Protein AF-A0A7S0KSE9-F1 (afdb_monomer_lite)

Sequence (121 aa):
AEGMDVDGDKKDDEDDDAEKEKKKPEPTKEELSNPARVTPAQERYVRFDEGSRFVPAVADLRRGFVVLKDTTPGEDIEYVAATRTLVPGVTNTGQGQAAAAAPVVEEPAVPEEFEMDPNDV

Radius of gyration: 32.71 Å; chains: 1; bounding box: 104×35×79 Å

Secondary structure (DSSP, 8-state):
---------------S-------PPPPS----PSS----TTTGGG----TT-SEEESSTT--SSS--EEES-TTS--------S---TT-----------------PPPPPPP-PPPTT--

InterPro domains:
  IPR040623 26S proteasome regulatory subunit RPN2, C-terminal [PF18004] (9-80)

Foldseek 3Di:
DDDDDPDDDDDDPPDPVPDPPVPPPDPPDDDDDPPDDDDPVCQVVDDDDDPDQWQFPDDNDRDDDTHTDGPCVPDDDDDDDDPDDPDPPDPPPDDPDPPPPDPPPPPPPDDDDDDDDPVND

Organism: Micromonas pusilla (NCBI:txid38833)

Structure (mmCIF, N/CA/C/O backbone):
data_AF-A0A7S0KSE9-F1
#
_entry.id   AF-A0A7S0KSE9-F1
#
loop_
_atom_site.group_PDB
_atom_site.id
_atom_site.type_symbol
_atom_site.label_atom_id
_atom_site.label_alt_id
_atom_site.label_comp_id
_atom_site.label_asym_id
_atom_site.label_entity_id
_atom_site.label_seq_id
_atom_site.pdbx_PDB_ins_code
_atom_site.Cartn_x
_atom_site.Cartn_y
_atom_site.Cartn_z
_atom_site.occupancy
_atom_site.B_iso_or_equiv
_atom_site.auth_seq_id
_atom_site.auth_comp_id
_atom_site.auth_asym_id
_atom_site.auth_atom_id
_atom_site.pdbx_PDB_model_num
ATOM 1 N N . ALA A 1 1 ? 86.316 22.052 -6.354 1.00 42.38 1 ALA A N 1
ATOM 2 C CA . ALA A 1 1 ? 85.120 22.685 -6.928 1.00 42.38 1 ALA A CA 1
ATOM 3 C C . ALA A 1 1 ? 83.982 21.705 -6.686 1.00 42.38 1 ALA A C 1
ATOM 5 O O . ALA A 1 1 ? 84.002 20.636 -7.279 1.00 42.38 1 ALA A O 1
ATOM 6 N N . GLU A 1 2 ? 83.299 21.795 -5.547 1.00 43.78 2 GLU A N 1
ATOM 7 C CA . GLU A 1 2 ? 82.187 22.734 -5.284 1.00 43.78 2 GLU A CA 1
ATOM 8 C C . GLU A 1 2 ? 81.055 22.585 -6.298 1.00 43.78 2 GLU A C 1
ATOM 10 O O . GLU A 1 2 ? 81.255 22.747 -7.498 1.00 43.78 2 GLU A O 1
ATOM 15 N N . GLY A 1 3 ? 79.888 22.245 -5.756 1.00 42.69 3 GLY A N 1
ATOM 16 C CA . GLY A 1 3 ? 78.630 22.008 -6.451 1.00 42.69 3 GLY A CA 1
ATOM 17 C C . GLY A 1 3 ? 77.650 21.311 -5.507 1.00 42.69 3 GLY A C 1
ATOM 18 O O . GLY A 1 3 ? 77.177 20.220 -5.803 1.00 42.69 3 GLY A O 1
ATOM 19 N N . MET A 1 4 ? 77.460 21.892 -4.321 1.00 51.84 4 MET A N 1
ATOM 20 C CA . MET A 1 4 ? 76.534 21.455 -3.282 1.00 51.84 4 MET A CA 1
ATOM 21 C C . MET A 1 4 ? 75.493 22.564 -3.157 1.00 51.84 4 MET A C 1
ATOM 23 O O . MET A 1 4 ? 75.799 23.549 -2.513 1.00 51.84 4 MET A O 1
ATOM 27 N N . ASP A 1 5 ? 74.331 22.403 -3.794 1.00 46.78 5 ASP A N 1
ATOM 28 C CA . ASP A 1 5 ? 73.124 23.212 -3.562 1.00 46.78 5 ASP A CA 1
ATOM 29 C C . ASP A 1 5 ? 71.899 22.375 -3.975 1.00 46.78 5 ASP A C 1
ATOM 31 O O . ASP A 1 5 ? 71.353 22.490 -5.071 1.00 46.78 5 ASP A O 1
ATOM 35 N N . VAL A 1 6 ? 71.509 21.441 -3.101 1.00 54.31 6 VAL A N 1
ATOM 36 C CA . VAL A 1 6 ? 70.126 20.948 -3.043 1.00 54.31 6 VAL A CA 1
ATOM 37 C C . VAL A 1 6 ? 69.430 21.891 -2.077 1.00 54.31 6 VAL A C 1
ATOM 39 O O . VAL A 1 6 ? 69.393 21.643 -0.872 1.00 54.31 6 VAL A O 1
ATOM 42 N N . ASP A 1 7 ? 68.981 23.025 -2.609 1.00 47.59 7 ASP A N 1
ATOM 43 C CA . ASP A 1 7 ? 68.131 23.946 -1.871 1.00 47.59 7 ASP A CA 1
ATOM 44 C C . ASP A 1 7 ? 66.742 23.322 -1.775 1.00 47.59 7 ASP A C 1
ATOM 46 O O . ASP A 1 7 ? 66.103 22.976 -2.774 1.00 47.59 7 ASP A O 1
ATOM 50 N N . GLY A 1 8 ? 66.329 23.094 -0.535 1.00 50.22 8 GLY A N 1
ATOM 51 C CA . GLY A 1 8 ? 64.993 22.650 -0.220 1.00 50.22 8 GLY A CA 1
ATOM 52 C C . GLY A 1 8 ? 64.000 23.761 -0.507 1.00 50.22 8 GLY A C 1
ATOM 53 O O . GLY A 1 8 ? 64.111 24.845 0.054 1.00 50.22 8 GLY A O 1
ATOM 54 N N . ASP A 1 9 ? 62.970 23.431 -1.274 1.00 41.31 9 ASP A N 1
ATOM 55 C CA . ASP A 1 9 ? 61.671 24.052 -1.085 1.00 41.31 9 ASP A CA 1
ATOM 56 C C . ASP A 1 9 ? 60.718 22.968 -0.588 1.00 41.31 9 ASP A C 1
ATOM 58 O O . ASP A 1 9 ? 60.336 22.022 -1.277 1.00 41.31 9 ASP A O 1
ATOM 62 N N . LYS A 1 10 ? 60.488 23.045 0.718 1.00 52.75 10 LYS A N 1
ATOM 63 C CA . LYS A 1 10 ? 59.469 22.321 1.456 1.00 52.75 10 LYS A CA 1
ATOM 64 C C . LYS A 1 10 ? 58.279 23.265 1.537 1.00 52.75 10 LYS A C 1
ATOM 66 O O . LYS A 1 10 ? 58.470 24.339 2.112 1.00 52.75 10 LYS A O 1
ATOM 71 N N . LYS A 1 11 ? 57.107 22.763 1.120 1.00 48.66 11 LYS A N 1
ATOM 72 C CA . LYS A 1 11 ? 55.728 23.312 1.171 1.00 48.66 11 LYS A CA 1
ATOM 73 C C . LYS A 1 11 ? 55.222 23.523 -0.262 1.00 48.66 11 LYS A C 1
ATOM 75 O O . LYS A 1 11 ? 55.898 24.166 -1.038 1.00 48.66 11 LYS A O 1
ATOM 80 N N . ASP A 1 12 ? 54.121 22.952 -0.716 1.00 39.19 12 ASP A N 1
ATOM 81 C CA . ASP A 1 12 ? 52.922 22.526 -0.014 1.00 39.19 12 ASP A CA 1
ATOM 82 C C . A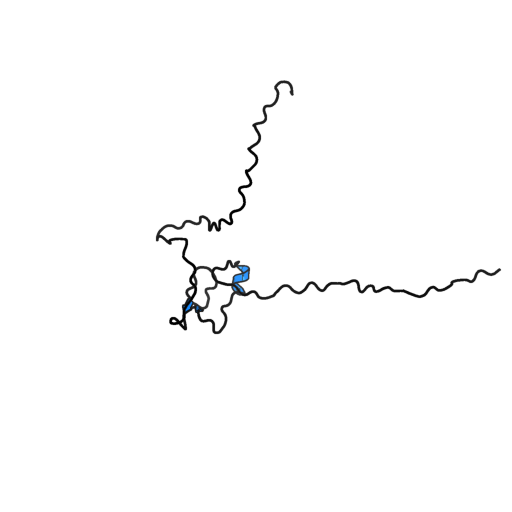SP A 1 12 ? 52.434 21.194 -0.602 1.00 39.19 12 ASP A C 1
ATOM 84 O O . ASP A 1 12 ? 52.176 21.088 -1.800 1.00 39.19 12 ASP A O 1
ATOM 88 N N . ASP A 1 13 ? 52.308 20.173 0.251 1.00 40.09 13 ASP A N 1
ATOM 89 C CA . ASP A 1 13 ? 51.358 19.083 0.020 1.00 40.09 13 ASP A CA 1
ATOM 90 C C . ASP A 1 13 ? 49.959 19.707 0.171 1.00 40.09 13 ASP A C 1
ATOM 92 O O . ASP A 1 13 ? 49.360 19.671 1.247 1.00 40.09 13 ASP A O 1
ATOM 96 N N . GLU A 1 14 ? 49.494 20.390 -0.879 1.00 43.50 14 GLU A N 1
ATOM 97 C CA . GLU A 1 14 ? 48.105 20.820 -1.022 1.00 43.50 14 GLU A CA 1
ATOM 98 C C . GLU A 1 14 ? 47.234 19.566 -1.100 1.00 43.50 14 GLU A C 1
ATOM 100 O O . GLU A 1 14 ? 47.137 18.912 -2.136 1.00 43.50 14 GLU A O 1
ATOM 105 N N . ASP A 1 15 ? 46.668 19.221 0.056 1.00 46.19 15 ASP A N 1
ATOM 106 C CA . ASP A 1 15 ? 45.346 18.632 0.237 1.00 46.19 15 ASP A CA 1
ATOM 107 C C . ASP A 1 15 ? 44.858 17.746 -0.924 1.00 46.19 15 ASP A C 1
ATOM 109 O O . ASP A 1 15 ? 43.948 18.086 -1.681 1.00 46.19 15 ASP A O 1
ATOM 113 N N . ASP A 1 16 ? 45.369 16.515 -0.959 1.00 43.44 16 ASP A N 1
ATOM 114 C CA . ASP A 1 16 ? 44.752 15.364 -1.639 1.00 43.44 16 ASP A CA 1
ATOM 115 C C . ASP A 1 16 ? 43.469 14.896 -0.891 1.00 43.44 16 ASP A C 1
ATOM 117 O O . ASP A 1 16 ? 43.146 13.710 -0.804 1.00 43.44 16 ASP A O 1
ATOM 121 N N . ASP A 1 17 ? 42.730 15.848 -0.305 1.00 45.56 17 ASP A N 1
ATOM 122 C CA . ASP A 1 17 ? 41.392 15.697 0.279 1.00 45.56 17 ASP A CA 1
ATOM 123 C C . ASP A 1 17 ? 40.346 16.325 -0.660 1.00 45.56 17 ASP A C 1
ATOM 125 O O . ASP A 1 17 ? 39.318 16.857 -0.241 1.00 45.56 17 ASP A O 1
ATOM 129 N N . ALA A 1 18 ? 40.606 16.249 -1.972 1.00 47.00 18 ALA A N 1
ATOM 130 C CA . ALA A 1 18 ? 39.617 16.486 -3.013 1.00 47.00 18 ALA A CA 1
ATOM 131 C C . ALA A 1 18 ? 38.533 15.402 -2.929 1.00 47.00 18 ALA A C 1
ATOM 133 O O . ALA A 1 18 ? 38.544 14.386 -3.627 1.00 47.00 18 ALA A O 1
ATOM 134 N N . GLU A 1 19 ? 37.613 15.621 -1.993 1.00 53.81 19 GLU A N 1
ATOM 135 C CA . GLU A 1 19 ? 36.187 15.405 -2.153 1.00 53.81 19 GLU A CA 1
ATOM 136 C C . GLU A 1 19 ? 35.848 14.124 -2.918 1.00 53.81 19 GLU A C 1
ATOM 138 O O . GLU A 1 19 ? 35.219 14.116 -3.977 1.00 53.81 19 GLU A O 1
ATOM 143 N N . LYS A 1 20 ? 36.097 12.982 -2.271 1.00 53.53 20 LYS A N 1
ATOM 144 C CA . LYS A 1 20 ? 35.070 11.939 -2.305 1.00 53.53 20 LYS A CA 1
ATOM 145 C C . LYS A 1 20 ? 33.846 12.512 -1.602 1.00 53.53 20 LYS A C 1
ATOM 147 O O . LYS A 1 20 ? 33.591 12.183 -0.442 1.00 53.53 20 LYS A O 1
ATOM 152 N N . GLU A 1 21 ? 33.099 13.371 -2.299 1.00 59.28 21 GLU A N 1
ATOM 153 C CA . GLU A 1 21 ? 31.710 13.662 -1.988 1.00 59.28 21 GLU A CA 1
ATOM 154 C C . GLU A 1 21 ? 31.054 12.305 -1.766 1.00 59.28 21 GLU A C 1
ATOM 156 O O . GLU A 1 21 ? 30.836 11.514 -2.691 1.00 59.28 21 GLU A O 1
ATOM 161 N N . LYS A 1 22 ? 30.838 11.976 -0.494 1.00 64.50 22 LYS A N 1
ATOM 162 C CA . LYS A 1 22 ? 30.121 10.782 -0.085 1.00 64.50 22 LYS A CA 1
ATOM 163 C C . LYS A 1 22 ? 28.729 10.966 -0.662 1.00 64.50 22 LYS A C 1
ATOM 165 O O . LYS A 1 22 ? 27.922 11.670 -0.057 1.00 64.50 22 LYS A O 1
ATOM 170 N N . LYS A 1 23 ? 28.490 10.403 -1.856 1.00 67.88 23 LYS A N 1
ATOM 171 C CA . LYS A 1 23 ? 27.183 10.373 -2.516 1.00 67.88 23 LYS A CA 1
ATOM 172 C C . LYS A 1 23 ? 26.171 10.075 -1.428 1.00 67.88 23 LYS A C 1
ATOM 174 O O . LYS A 1 23 ? 26.266 9.024 -0.787 1.00 67.88 23 LYS A O 1
ATOM 179 N N . LYS A 1 24 ? 25.308 11.053 -1.138 1.00 71.06 24 LYS A N 1
ATOM 180 C CA . LYS A 1 24 ? 24.324 10.913 -0.068 1.00 71.06 24 LYS A CA 1
ATOM 181 C C . LYS A 1 24 ? 23.594 9.594 -0.327 1.00 71.06 24 LYS A C 1
ATOM 183 O O . LYS A 1 24 ? 23.178 9.383 -1.467 1.00 71.06 24 LYS A O 1
ATOM 188 N N . PRO A 1 25 ? 23.525 8.687 0.661 1.00 74.00 25 PRO A N 1
ATOM 189 C CA . PRO A 1 25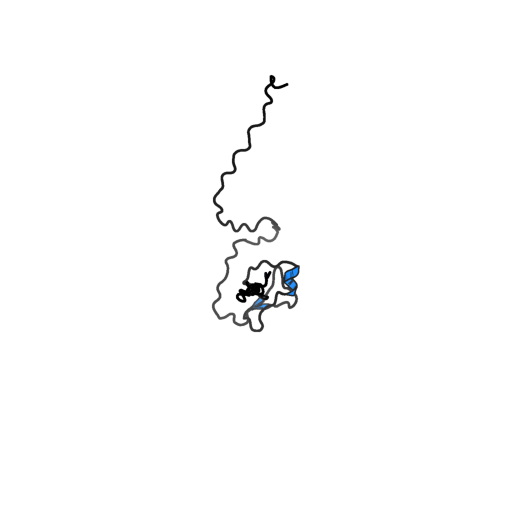 ? 22.873 7.407 0.455 1.00 74.00 25 PRO A CA 1
ATOM 190 C C . PRO A 1 25 ? 21.452 7.672 -0.031 1.00 74.00 25 PRO A C 1
ATOM 192 O O . PRO A 1 25 ? 20.761 8.533 0.521 1.00 74.00 25 PRO A O 1
ATOM 195 N N . GLU A 1 26 ? 21.053 6.977 -1.094 1.00 77.69 26 GLU A N 1
ATOM 196 C CA . GLU A 1 26 ? 19.702 7.086 -1.632 1.00 77.69 26 GLU A CA 1
ATOM 197 C C . GLU A 1 26 ? 18.677 6.819 -0.516 1.00 77.69 26 GLU A C 1
ATOM 199 O O . GLU A 1 26 ? 18.939 6.011 0.389 1.00 77.69 26 GLU A O 1
ATOM 204 N N . PRO A 1 27 ? 17.523 7.509 -0.529 1.00 80.31 27 PRO A N 1
ATOM 205 C CA . PRO A 1 27 ? 16.497 7.302 0.478 1.00 80.31 27 PRO A CA 1
ATOM 206 C C . PRO A 1 27 ? 16.061 5.835 0.467 1.00 80.31 27 PRO A C 1
ATOM 208 O O . PRO A 1 27 ? 15.589 5.301 -0.530 1.00 80.31 27 PRO A O 1
ATOM 211 N N . THR A 1 28 ? 16.236 5.165 1.605 1.00 83.88 28 THR A N 1
ATOM 212 C CA . THR A 1 28 ? 15.967 3.722 1.743 1.00 83.88 28 THR A CA 1
ATOM 213 C C . THR A 1 28 ? 14.482 3.396 1.918 1.00 83.88 28 THR A C 1
ATOM 215 O O . THR A 1 28 ? 14.110 2.223 1.974 1.00 83.88 28 THR A O 1
ATOM 218 N N . LYS A 1 29 ? 13.637 4.424 2.051 1.00 88.06 29 LYS A N 1
ATOM 219 C CA . LYS A 1 29 ? 12.189 4.336 2.245 1.00 88.06 29 LYS A CA 1
ATOM 220 C C . LYS A 1 29 ? 11.514 5.499 1.529 1.00 88.06 29 LYS A C 1
ATOM 222 O O . LYS A 1 29 ? 12.057 6.601 1.499 1.00 88.06 29 LYS A O 1
ATOM 227 N N . GLU A 1 30 ? 10.323 5.234 1.021 1.00 90.62 30 GLU A N 1
ATOM 228 C CA . GLU A 1 30 ? 9.460 6.192 0.340 1.00 90.62 30 GLU A CA 1
ATOM 229 C C . GLU A 1 30 ? 8.023 5.969 0.825 1.00 90.62 30 GLU A C 1
ATOM 231 O O . GLU A 1 30 ? 7.622 4.827 1.069 1.00 90.62 30 GLU A O 1
ATOM 236 N N . GLU A 1 31 ? 7.268 7.052 0.989 1.00 92.44 31 GLU A N 1
ATOM 237 C CA . GLU A 1 31 ? 5.837 7.004 1.286 1.00 92.44 31 GLU A CA 1
ATOM 238 C C . GLU A 1 31 ? 5.053 7.021 -0.027 1.00 92.44 31 GLU A C 1
ATOM 240 O O . GLU A 1 31 ? 5.217 7.919 -0.850 1.00 92.44 31 GLU A O 1
ATOM 245 N N . LEU A 1 32 ? 4.203 6.014 -0.232 1.00 91.56 32 LEU A N 1
ATOM 246 C CA . LEU A 1 32 ? 3.409 5.868 -1.449 1.00 91.56 32 LEU A CA 1
ATOM 247 C C . LEU A 1 32 ? 1.946 6.211 -1.163 1.00 91.56 32 LEU A C 1
ATOM 249 O O . LEU A 1 32 ? 1.343 5.647 -0.250 1.00 91.56 32 LEU A O 1
ATOM 253 N N . SER A 1 33 ? 1.355 7.083 -1.980 1.00 91.44 33 SER A N 1
ATOM 254 C CA . SER A 1 33 ? -0.081 7.365 -1.953 1.00 91.44 33 SER A CA 1
ATOM 255 C C . SER A 1 33 ? -0.828 6.528 -2.994 1.00 91.44 33 SER A C 1
ATOM 257 O O . SER A 1 33 ? -0.352 6.284 -4.103 1.00 91.44 33 SER A O 1
ATOM 259 N N . ASN A 1 34 ? -2.024 6.060 -2.638 1.00 90.69 34 ASN A N 1
ATOM 260 C CA . ASN A 1 34 ? -2.876 5.336 -3.578 1.00 90.69 34 ASN A CA 1
ATOM 261 C C . ASN A 1 34 ? -3.482 6.320 -4.599 1.00 90.69 34 ASN A C 1
ATOM 263 O O . ASN A 1 34 ? -4.013 7.344 -4.170 1.00 90.69 34 ASN A O 1
ATOM 267 N N . PRO A 1 35 ? -3.504 6.008 -5.913 1.00 90.38 35 PRO A N 1
ATOM 268 C CA . PRO A 1 35 ? -3.006 4.794 -6.572 1.00 90.38 35 PRO A CA 1
ATOM 269 C C . PRO A 1 35 ? -1.493 4.829 -6.865 1.00 90.38 35 PRO A C 1
ATOM 271 O O . PRO A 1 35 ? -1.021 5.716 -7.572 1.00 90.38 35 PRO A O 1
ATOM 274 N N . ALA A 1 36 ? -0.755 3.800 -6.435 1.00 91.31 36 ALA A N 1
ATOM 275 C CA . ALA A 1 36 ? 0.683 3.670 -6.689 1.00 91.31 36 ALA A CA 1
ATOM 276 C C . ALA A 1 36 ? 1.006 2.504 -7.637 1.00 91.31 36 ALA A C 1
ATOM 278 O O . ALA A 1 36 ? 0.346 1.460 -7.627 1.00 91.31 36 ALA A O 1
ATOM 279 N N . ARG A 1 37 ? 2.064 2.656 -8.443 1.00 93.06 37 ARG A N 1
ATOM 280 C CA . ARG A 1 37 ? 2.629 1.566 -9.250 1.00 93.06 37 ARG A CA 1
ATOM 281 C C . ARG A 1 37 ? 3.775 0.919 -8.485 1.00 93.06 37 ARG A C 1
ATOM 283 O O . ARG A 1 37 ? 4.718 1.597 -8.103 1.00 93.06 37 ARG A O 1
ATOM 290 N N . VAL A 1 38 ? 3.710 -0.398 -8.328 1.00 91.94 38 VAL A N 1
ATOM 291 C CA . VAL A 1 38 ? 4.714 -1.180 -7.598 1.00 91.94 38 VAL A CA 1
ATOM 292 C C . VAL A 1 38 ? 5.188 -2.324 -8.487 1.00 91.94 38 VAL A C 1
ATOM 294 O O . VAL A 1 38 ? 4.379 -3.021 -9.103 1.00 91.94 38 VAL A O 1
ATOM 297 N N . THR A 1 39 ? 6.502 -2.514 -8.583 1.00 92.19 39 THR A N 1
ATOM 298 C CA . THR A 1 39 ? 7.089 -3.655 -9.299 1.00 92.19 39 THR A CA 1
ATOM 299 C C . THR A 1 39 ? 7.025 -4.932 -8.451 1.00 92.19 39 THR A C 1
ATOM 301 O O . THR A 1 39 ? 7.004 -4.854 -7.221 1.00 92.19 39 THR A O 1
ATOM 304 N N . PRO A 1 40 ? 7.078 -6.132 -9.058 1.00 91.25 40 PRO A N 1
ATOM 305 C CA . PRO A 1 40 ? 7.099 -7.383 -8.294 1.00 91.25 40 PRO A CA 1
ATOM 306 C C . PRO A 1 40 ? 8.231 -7.461 -7.255 1.00 91.25 40 PRO A C 1
ATOM 308 O O . PRO A 1 40 ? 8.051 -8.026 -6.182 1.00 91.25 40 PRO A O 1
ATOM 311 N N . ALA A 1 41 ? 9.391 -6.860 -7.539 1.00 91.44 41 ALA A N 1
ATOM 312 C CA . ALA A 1 41 ? 10.519 -6.831 -6.607 1.00 91.44 41 ALA A CA 1
ATOM 313 C C . ALA A 1 41 ? 10.287 -5.888 -5.412 1.00 91.44 41 ALA A C 1
ATOM 315 O O . ALA A 1 41 ? 10.789 -6.151 -4.320 1.00 91.44 41 ALA A O 1
ATOM 316 N N . GLN A 1 42 ? 9.518 -4.811 -5.605 1.00 92.25 42 GLN A N 1
ATOM 317 C CA . GLN A 1 42 ? 9.178 -3.846 -4.556 1.00 92.25 42 GLN A CA 1
ATOM 318 C C . GLN A 1 42 ? 8.067 -4.347 -3.627 1.00 92.25 42 GLN A C 1
ATOM 320 O O . GLN A 1 42 ? 8.003 -3.911 -2.483 1.00 92.25 42 GLN A O 1
ATOM 325 N N . GLU A 1 43 ? 7.225 -5.287 -4.069 1.00 90.50 43 GLU A N 1
ATOM 326 C CA . GLU A 1 43 ? 6.061 -5.776 -3.313 1.00 90.50 43 GLU A CA 1
ATOM 327 C C . GLU A 1 43 ? 6.400 -6.228 -1.885 1.00 90.50 43 GLU A C 1
ATOM 329 O O . GLU A 1 43 ? 5.680 -5.911 -0.942 1.00 90.50 43 GLU A O 1
ATOM 334 N N . ARG A 1 44 ? 7.539 -6.905 -1.707 1.00 90.62 44 ARG A N 1
ATOM 335 C CA . ARG A 1 44 ? 8.026 -7.376 -0.397 1.00 90.62 44 ARG A CA 1
ATOM 336 C C . ARG A 1 44 ? 8.404 -6.254 0.580 1.00 90.62 44 ARG A C 1
ATOM 338 O O . ARG A 1 44 ? 8.602 -6.530 1.759 1.00 90.62 44 ARG A O 1
ATOM 345 N N . TYR A 1 45 ? 8.568 -5.028 0.088 1.00 91.62 45 TYR A N 1
ATOM 346 C CA . TYR A 1 45 ? 8.936 -3.848 0.874 1.00 91.62 45 TYR A CA 1
ATOM 347 C C . TYR A 1 45 ? 7.752 -2.899 1.099 1.00 91.62 45 TYR A C 1
ATOM 349 O O . TYR A 1 45 ? 7.865 -1.973 1.899 1.00 91.62 45 TYR A O 1
ATOM 357 N N . VAL A 1 46 ? 6.610 -3.141 0.444 1.00 91.44 46 VAL A N 1
ATOM 358 C CA . VAL A 1 46 ? 5.385 -2.369 0.663 1.00 91.44 46 VAL A CA 1
ATOM 359 C C . VAL A 1 46 ? 4.717 -2.825 1.955 1.00 91.44 46 VAL A C 1
ATOM 361 O O . VAL A 1 46 ? 4.401 -4.003 2.147 1.00 91.44 46 VAL A O 1
ATOM 364 N N . ARG A 1 47 ? 4.465 -1.869 2.845 1.00 90.94 47 ARG A N 1
ATOM 365 C CA . ARG A 1 47 ? 3.748 -2.072 4.104 1.00 90.94 47 ARG A CA 1
ATOM 366 C C . ARG A 1 47 ? 2.809 -0.898 4.353 1.00 90.94 47 ARG A C 1
ATOM 368 O O . ARG A 1 47 ? 3.123 0.221 3.969 1.00 90.94 47 ARG A O 1
ATOM 375 N N . PHE A 1 48 ? 1.676 -1.180 4.986 1.00 90.56 48 PHE A N 1
ATOM 376 C CA . PHE A 1 48 ? 0.775 -0.149 5.495 1.00 90.56 48 PHE A CA 1
ATOM 377 C C . PHE A 1 48 ? 1.266 0.304 6.869 1.00 90.56 48 PHE A C 1
ATOM 379 O O . PHE A 1 48 ? 1.767 -0.522 7.637 1.00 90.56 48 PHE A O 1
ATOM 386 N N . ASP A 1 49 ? 1.124 1.590 7.176 1.00 88.50 49 ASP A N 1
ATOM 387 C CA . ASP A 1 49 ? 1.556 2.126 8.463 1.00 88.50 49 ASP A CA 1
ATOM 388 C C . ASP A 1 49 ? 0.677 1.629 9.614 1.00 88.50 49 ASP A C 1
ATOM 390 O O . ASP A 1 49 ? -0.556 1.576 9.527 1.00 88.50 49 ASP A O 1
ATOM 394 N N . GLU A 1 50 ? 1.332 1.265 10.716 1.00 85.12 50 GLU A N 1
ATOM 395 C CA . GLU A 1 50 ? 0.672 0.832 11.942 1.00 85.12 50 GLU A CA 1
ATOM 396 C C . GLU A 1 50 ? -0.067 2.027 12.559 1.00 85.12 50 GLU A C 1
ATOM 398 O O . GLU A 1 50 ? 0.548 3.009 12.966 1.00 85.12 50 GLU A O 1
ATOM 403 N N . GLY A 1 51 ? -1.400 1.957 12.595 1.00 84.62 51 GLY A N 1
ATOM 404 C CA . GLY A 1 51 ? -2.254 3.054 13.065 1.00 84.6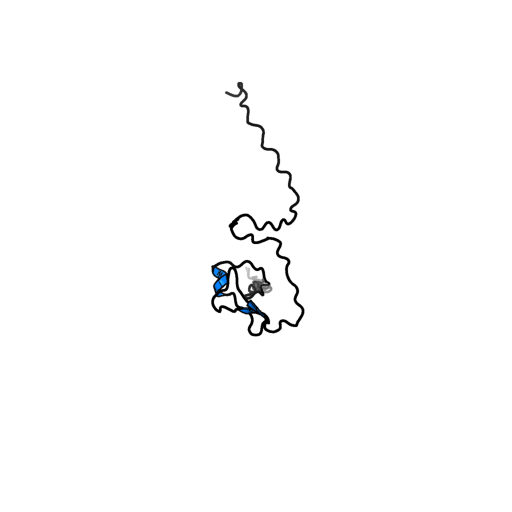2 51 GLY A CA 1
ATOM 405 C C . GLY A 1 51 ? -2.866 3.914 11.957 1.00 84.62 51 GLY A C 1
ATOM 406 O O . GLY A 1 51 ? -3.583 4.861 12.269 1.00 84.62 51 GLY A O 1
ATOM 407 N N . SER A 1 52 ? -2.647 3.581 10.679 1.00 88.94 52 SER A N 1
ATOM 408 C CA . SER A 1 52 ? -3.386 4.217 9.584 1.00 88.94 52 SER A CA 1
ATOM 409 C C . SER A 1 52 ? -4.898 3.976 9.708 1.00 88.94 52 SER A C 1
ATOM 411 O O . SER A 1 52 ? -5.341 2.901 10.125 1.00 88.94 52 SER A O 1
ATOM 413 N N . ARG A 1 53 ? -5.702 4.967 9.298 1.00 91.06 53 ARG A N 1
ATOM 414 C CA . ARG A 1 53 ? -7.173 4.879 9.227 1.00 91.06 53 ARG A CA 1
ATOM 415 C C . ARG A 1 53 ? -7.643 3.725 8.338 1.00 91.06 53 ARG A C 1
ATOM 417 O O . ARG A 1 53 ? -8.666 3.102 8.612 1.00 91.06 53 ARG A O 1
ATOM 424 N N . PHE A 1 54 ? -6.887 3.432 7.281 1.00 91.38 54 PHE A N 1
ATOM 425 C CA . PHE A 1 54 ? -7.207 2.400 6.303 1.00 91.38 54 PHE A CA 1
ATOM 426 C C . PHE A 1 54 ? -6.351 1.158 6.529 1.00 91.38 54 PHE A C 1
ATOM 428 O O . PHE A 1 54 ? -5.200 1.082 6.101 1.00 91.38 54 PHE A O 1
ATOM 435 N N . VAL A 1 55 ? -6.934 0.157 7.185 1.00 92.44 55 VAL A N 1
ATOM 436 C 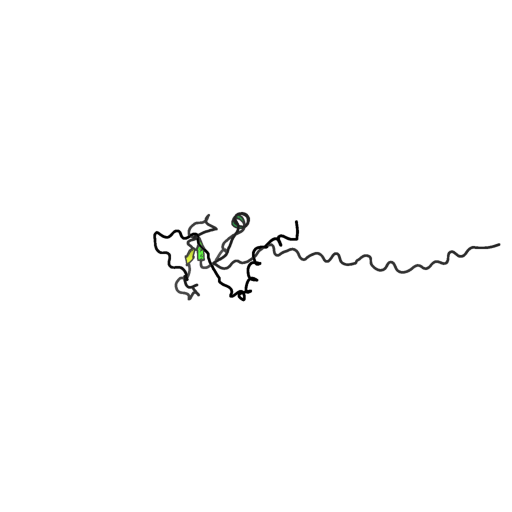CA . VAL A 1 55 ? -6.241 -1.086 7.545 1.00 92.44 55 VAL A CA 1
ATOM 437 C C . VAL A 1 55 ? -6.567 -2.178 6.524 1.00 92.44 55 VAL A C 1
ATOM 439 O O . VAL A 1 55 ? -7.744 -2.370 6.206 1.00 92.44 55 VAL A O 1
ATOM 442 N N . PRO A 1 56 ? -5.583 -2.932 6.002 1.00 91.81 56 PRO A N 1
ATOM 443 C CA . PRO A 1 56 ? -5.855 -4.011 5.058 1.00 91.81 56 PRO A CA 1
ATOM 444 C C . PRO A 1 56 ? -6.755 -5.083 5.678 1.00 91.81 56 PRO A C 1
ATOM 446 O O . PRO A 1 56 ? -6.445 -5.647 6.725 1.00 91.81 56 PRO A O 1
ATOM 449 N N . ALA A 1 57 ? -7.865 -5.395 5.003 1.00 90.50 57 ALA A N 1
ATOM 450 C CA . ALA A 1 57 ? -8.764 -6.470 5.426 1.00 90.50 57 ALA A CA 1
ATOM 451 C C . ALA A 1 57 ? -8.139 -7.861 5.212 1.00 90.50 57 ALA A C 1
ATOM 453 O O . ALA A 1 57 ? -8.494 -8.818 5.896 1.00 90.50 57 ALA A O 1
ATOM 454 N N . VAL A 1 58 ? -7.200 -7.964 4.264 1.00 88.56 58 VAL A N 1
ATOM 455 C CA . VAL A 1 58 ? -6.443 -9.180 3.950 1.00 88.56 58 VAL A CA 1
ATOM 456 C C . VAL A 1 58 ? -4.956 -8.889 4.116 1.00 88.56 58 VAL A C 1
ATOM 458 O O . VAL A 1 58 ? -4.399 -8.043 3.417 1.00 88.56 58 VAL A O 1
ATOM 461 N N . ALA A 1 59 ? -4.311 -9.601 5.040 1.00 80.88 59 ALA A N 1
ATOM 462 C CA . ALA A 1 59 ? -2.961 -9.284 5.496 1.00 80.88 59 ALA A CA 1
ATOM 463 C C . ALA A 1 59 ? -1.856 -9.518 4.458 1.00 80.88 59 ALA A C 1
ATOM 465 O O . ALA A 1 59 ? -0.817 -8.885 4.590 1.00 80.88 59 ALA A O 1
ATOM 466 N N . ASP A 1 60 ? -2.061 -10.340 3.427 1.00 83.62 60 ASP A N 1
ATOM 467 C CA . ASP A 1 60 ? -0.993 -10.715 2.480 1.00 83.62 60 ASP A CA 1
ATOM 468 C C . ASP A 1 60 ? -1.079 -10.002 1.126 1.00 83.62 60 ASP A C 1
ATOM 470 O O . ASP A 1 60 ? -0.161 -10.084 0.311 1.00 83.62 60 ASP A O 1
ATOM 474 N N . LEU A 1 61 ? -2.163 -9.266 0.866 1.00 84.69 61 LEU A N 1
ATOM 475 C CA . LEU A 1 61 ? -2.342 -8.602 -0.419 1.00 84.69 61 LEU A CA 1
ATOM 476 C C . LEU A 1 61 ? -1.678 -7.218 -0.400 1.00 84.69 61 LEU A C 1
ATOM 478 O O . LEU A 1 61 ? -2.045 -6.344 0.388 1.00 84.69 61 LEU A O 1
ATOM 482 N N . ARG A 1 62 ? -0.668 -7.034 -1.256 1.00 86.38 62 ARG A N 1
ATOM 483 C CA . ARG A 1 62 ? 0.126 -5.793 -1.376 1.00 86.38 62 ARG A CA 1
ATOM 484 C C . ARG A 1 62 ? 0.067 -5.158 -2.766 1.00 86.38 62 ARG A C 1
ATOM 486 O O . ARG A 1 62 ? 0.550 -4.045 -2.945 1.00 86.38 62 ARG A O 1
ATOM 493 N N . ARG A 1 63 ? -0.524 -5.850 -3.746 1.00 88.06 63 ARG A N 1
ATOM 494 C CA . ARG A 1 63 ? -0.656 -5.394 -5.137 1.00 88.06 63 ARG A CA 1
ATOM 495 C C . ARG A 1 63 ? -2.030 -5.728 -5.714 1.00 88.06 63 ARG A C 1
ATOM 497 O O . ARG A 1 63 ? -2.671 -6.685 -5.285 1.00 88.06 63 ARG A O 1
ATOM 504 N N . GLY A 1 64 ? -2.436 -4.992 -6.746 1.00 89.19 64 GLY A N 1
ATOM 505 C CA . GLY A 1 64 ? -3.734 -5.171 -7.400 1.00 89.19 64 GLY A CA 1
ATOM 506 C C . GLY A 1 64 ? -4.867 -4.499 -6.625 1.00 89.19 64 GLY A C 1
ATOM 507 O O . GLY A 1 64 ? -4.682 -3.418 -6.071 1.00 89.19 64 GLY A O 1
ATOM 508 N N . PHE A 1 65 ? -6.046 -5.124 -6.599 1.00 89.00 65 PHE A N 1
ATOM 509 C CA . PHE A 1 65 ? -7.192 -4.615 -5.843 1.00 89.00 65 PHE A CA 1
ATOM 510 C C . PHE A 1 65 ? -7.093 -5.024 -4.375 1.00 89.00 65 PHE A C 1
ATOM 512 O O . PHE A 1 65 ? -7.360 -6.172 -4.030 1.00 89.00 65 PHE A O 1
ATOM 519 N N . VAL A 1 66 ? -6.730 -4.074 -3.515 1.00 90.75 66 VAL A N 1
ATOM 520 C CA . VAL A 1 66 ? -6.662 -4.267 -2.063 1.00 90.75 66 VAL A CA 1
ATOM 521 C C . VAL A 1 66 ? -7.880 -3.624 -1.409 1.00 90.75 66 VAL A C 1
ATOM 523 O O . VAL A 1 66 ? -8.187 -2.463 -1.667 1.00 90.75 66 VAL A O 1
ATOM 526 N N . VAL A 1 67 ? -8.572 -4.374 -0.550 1.00 91.62 67 VAL A N 1
ATOM 527 C CA . VAL A 1 67 ? -9.687 -3.851 0.249 1.00 91.62 67 VAL A CA 1
ATOM 528 C C . VAL A 1 67 ? -9.151 -3.379 1.594 1.00 91.62 67 VAL A C 1
ATOM 530 O O . VAL A 1 67 ? -8.571 -4.165 2.351 1.00 91.62 67 VAL A O 1
ATOM 533 N N . LEU A 1 68 ? -9.360 -2.098 1.890 1.00 91.69 68 LEU A N 1
ATOM 534 C CA . LEU A 1 68 ? -8.991 -1.485 3.161 1.00 91.69 68 LEU A CA 1
ATOM 535 C C . LEU A 1 68 ? -10.252 -1.191 3.974 1.00 91.69 68 LEU A C 1
ATOM 537 O O . LEU A 1 68 ? -11.248 -0.699 3.444 1.00 91.69 68 LEU A O 1
ATOM 541 N N . LYS A 1 69 ? -10.208 -1.506 5.266 1.00 92.06 69 LYS A N 1
ATOM 542 C CA . LYS A 1 69 ? -11.237 -1.154 6.237 1.00 92.06 69 LYS A CA 1
ATOM 543 C C . LYS A 1 69 ? -10.937 0.232 6.792 1.00 92.06 69 LYS A C 1
ATOM 545 O O . LYS A 1 69 ? -9.858 0.447 7.335 1.00 92.06 69 LYS A O 1
ATOM 550 N N . ASP A 1 70 ? -11.915 1.123 6.695 1.00 93.44 70 ASP A N 1
ATOM 551 C CA . ASP A 1 70 ? -11.896 2.424 7.358 1.00 93.44 70 ASP A CA 1
ATOM 552 C C . ASP A 1 70 ? -12.216 2.263 8.858 1.00 93.44 70 ASP A C 1
ATOM 554 O O . ASP A 1 70 ? -13.232 1.659 9.224 1.00 93.44 70 ASP A O 1
ATOM 558 N N . THR A 1 71 ? -11.337 2.756 9.731 1.00 91.00 71 THR A N 1
ATOM 559 C CA . THR A 1 71 ? -11.521 2.746 11.189 1.00 91.00 71 THR A CA 1
ATOM 560 C C . THR A 1 71 ? -12.267 3.973 11.722 1.00 91.00 71 THR A C 1
ATOM 562 O O . THR A 1 71 ? -12.821 3.886 12.819 1.00 91.00 71 THR A O 1
ATOM 565 N N . THR A 1 72 ? -12.360 5.073 10.965 1.00 90.44 72 THR A N 1
ATOM 566 C CA . THR A 1 72 ? -13.026 6.330 11.365 1.00 90.44 72 THR A CA 1
ATOM 567 C C . THR A 1 72 ? -13.961 6.883 10.276 1.00 90.44 72 THR A C 1
ATOM 569 O O . THR A 1 72 ? -13.840 8.039 9.886 1.00 90.44 72 THR A O 1
ATOM 572 N N . PRO A 1 73 ? -14.986 6.131 9.830 1.00 85.62 73 PRO A N 1
ATOM 573 C CA . PRO A 1 73 ? -15.830 6.485 8.677 1.00 85.62 73 PRO A CA 1
ATOM 574 C C . PRO A 1 73 ? -16.629 7.796 8.785 1.00 85.62 73 PRO A C 1
ATOM 576 O O . PRO A 1 73 ? -17.246 8.202 7.807 1.00 85.62 73 PRO A O 1
ATOM 579 N N . GLY A 1 74 ? -16.668 8.439 9.956 1.00 84.81 74 GLY A N 1
ATOM 580 C CA . GLY A 1 74 ? -17.359 9.717 10.167 1.00 84.81 74 GLY A CA 1
ATOM 581 C C . GLY A 1 74 ? -16.520 10.962 9.868 1.00 84.81 74 GLY A C 1
ATOM 582 O O . GLY A 1 74 ? -17.039 12.067 9.972 1.00 84.81 74 GLY A O 1
ATOM 583 N N . GLU A 1 75 ? -15.239 10.801 9.548 1.00 88.31 75 GLU A N 1
ATOM 584 C CA . GLU A 1 75 ? -14.333 11.900 9.208 1.00 88.31 75 GLU A CA 1
ATOM 585 C C . GLU A 1 75 ? -14.243 12.064 7.685 1.00 88.31 75 GLU A C 1
ATOM 587 O O . GLU A 1 75 ? -14.160 11.066 6.961 1.00 88.31 75 GLU A O 1
ATOM 592 N N . ASP A 1 76 ? -14.237 13.311 7.208 1.00 87.00 76 ASP A N 1
ATOM 593 C CA . ASP A 1 76 ? -14.185 13.634 5.780 1.00 87.00 76 ASP A CA 1
ATOM 594 C C . ASP A 1 76 ? -12.904 13.098 5.119 1.00 87.00 76 ASP A C 1
ATOM 596 O O . ASP A 1 76 ? -11.817 13.135 5.698 1.00 87.00 76 ASP A O 1
ATOM 600 N N . ILE A 1 77 ? -13.033 12.583 3.893 1.00 86.62 77 ILE A N 1
ATOM 601 C CA . ILE A 1 77 ? -11.921 12.040 3.101 1.00 86.62 77 ILE A CA 1
ATOM 602 C C . ILE A 1 77 ? -11.989 12.603 1.685 1.00 86.62 77 ILE A C 1
ATOM 604 O O . ILE A 1 77 ? -13.063 12.704 1.089 1.00 86.62 77 ILE A O 1
ATOM 608 N N . GLU A 1 78 ? -10.823 12.901 1.120 1.00 86.94 78 GLU A N 1
ATOM 609 C CA . GLU A 1 78 ? -10.681 13.198 -0.299 1.00 86.94 78 GLU A CA 1
ATOM 610 C C . GLU A 1 78 ? -10.665 11.904 -1.128 1.00 86.94 78 GLU A C 1
ATOM 612 O O . GLU A 1 78 ? -9.809 11.034 -0.952 1.00 86.94 78 GLU A O 1
ATOM 617 N N . TYR A 1 79 ? -11.616 11.777 -2.054 1.00 86.31 79 TYR A N 1
ATOM 618 C CA . TYR A 1 79 ? -11.710 10.631 -2.953 1.00 86.31 79 TYR A CA 1
ATOM 619 C C . TYR A 1 79 ? -11.261 10.996 -4.363 1.00 86.31 79 TYR A C 1
ATOM 621 O O . TYR A 1 79 ? -11.634 12.033 -4.911 1.00 86.31 79 TYR A O 1
ATOM 629 N N . VAL A 1 80 ? -10.534 10.080 -4.998 1.00 84.81 80 VAL A N 1
ATOM 630 C CA . VAL A 1 80 ? -10.201 10.185 -6.420 1.00 84.81 80 VAL A CA 1
ATOM 631 C C . VAL A 1 80 ? -11.387 9.688 -7.247 1.00 84.81 80 VAL A C 1
ATOM 633 O O . VAL A 1 80 ? -11.864 8.568 -7.057 1.00 84.81 80 VAL A O 1
ATOM 636 N N . ALA A 1 81 ? -11.863 10.507 -8.186 1.00 83.69 81 ALA A N 1
ATOM 637 C CA . ALA A 1 81 ? -12.941 10.119 -9.090 1.00 83.69 81 ALA A CA 1
ATOM 638 C C . ALA A 1 81 ? -12.514 8.947 -9.992 1.00 83.69 81 ALA A C 1
ATOM 640 O O . ALA A 1 81 ? -11.463 8.983 -10.636 1.00 83.69 81 ALA A O 1
ATOM 641 N N . ALA A 1 82 ? -13.352 7.911 -10.083 1.00 79.31 82 ALA A N 1
ATOM 642 C CA . ALA A 1 82 ? -13.117 6.795 -10.990 1.00 79.31 82 ALA A CA 1
ATOM 643 C C . ALA A 1 82 ? -13.373 7.235 -12.441 1.00 79.31 82 ALA A C 1
ATOM 645 O O . ALA A 1 82 ? -14.511 7.291 -12.897 1.00 79.31 82 ALA A O 1
ATOM 646 N N . THR A 1 83 ? -12.308 7.528 -13.188 1.00 74.00 83 THR A N 1
ATOM 647 C CA . THR A 1 83 ? -12.385 7.928 -14.608 1.00 74.00 83 THR A CA 1
ATOM 648 C C . THR A 1 83 ? -12.687 6.763 -15.553 1.00 74.00 83 THR A C 1
ATOM 650 O O . THR A 1 83 ? -12.949 6.974 -16.736 1.00 74.00 83 THR A O 1
ATOM 653 N N . ARG A 1 84 ? -12.680 5.524 -15.043 1.00 62.94 84 ARG A N 1
ATOM 654 C CA . ARG A 1 84 ? -12.971 4.305 -15.799 1.00 62.94 84 ARG A CA 1
ATOM 655 C C . ARG A 1 84 ? -14.132 3.549 -15.166 1.00 62.94 84 ARG A C 1
ATOM 657 O O . ARG A 1 84 ? -13.999 2.966 -14.092 1.00 62.94 84 ARG A O 1
ATOM 664 N N . THR A 1 85 ? -15.258 3.512 -15.864 1.00 55.84 85 THR A N 1
ATOM 665 C CA . THR A 1 85 ? -16.407 2.672 -15.525 1.00 55.84 85 THR A CA 1
ATOM 666 C C . THR A 1 85 ? -16.028 1.206 -15.733 1.00 55.84 85 THR A C 1
ATOM 668 O O . THR A 1 85 ? -15.795 0.758 -16.856 1.00 55.84 85 THR A O 1
ATOM 671 N N . LEU A 1 86 ? -15.934 0.443 -14.642 1.00 54.16 86 LEU A N 1
ATOM 672 C CA . LEU A 1 86 ? -15.803 -1.012 -14.698 1.00 54.16 86 LEU A CA 1
ATOM 673 C C . LEU A 1 86 ? -17.158 -1.592 -15.121 1.00 54.16 86 LEU A C 1
ATOM 675 O O . LEU A 1 86 ? -18.013 -1.873 -14.286 1.00 54.16 86 LEU A O 1
ATOM 679 N N . VAL A 1 87 ? -17.379 -1.730 -16.427 1.00 52.75 87 VAL A N 1
ATOM 680 C CA . VAL A 1 87 ? -18.527 -2.480 -16.948 1.00 52.75 87 VAL A CA 1
ATOM 681 C C . VAL A 1 87 ? -18.214 -3.974 -16.781 1.00 52.75 87 VAL A C 1
ATOM 683 O O . VAL A 1 87 ? -17.182 -4.426 -17.293 1.00 52.75 87 VAL A O 1
ATOM 686 N N . PRO A 1 88 ? -19.040 -4.760 -16.063 1.00 51.59 88 PRO A N 1
ATOM 687 C CA . PRO A 1 88 ? -18.794 -6.189 -15.913 1.00 51.59 88 PRO A CA 1
ATOM 688 C C . PRO A 1 88 ? -18.787 -6.862 -17.295 1.00 51.59 88 PRO A C 1
ATOM 690 O O . PRO A 1 88 ? -19.763 -6.774 -18.033 1.00 51.59 88 PRO A O 1
ATOM 693 N N . GLY A 1 89 ? -17.666 -7.504 -17.650 1.00 56.62 89 GLY A N 1
ATOM 694 C CA . GLY A 1 89 ? -17.484 -8.221 -18.922 1.00 56.62 89 GLY A CA 1
ATOM 695 C C . GLY A 1 89 ? -16.469 -7.623 -19.905 1.00 56.62 89 GLY A C 1
ATOM 696 O O . GLY A 1 89 ? -16.176 -8.262 -20.910 1.00 56.62 89 GLY A O 1
ATOM 697 N N . VAL A 1 90 ? -15.881 -6.450 -19.632 1.00 50.34 90 VAL A N 1
ATOM 698 C CA . VAL A 1 90 ? -14.860 -5.843 -20.510 1.00 50.34 90 VAL A CA 1
ATOM 699 C C . VAL A 1 90 ? -13.478 -5.887 -19.853 1.00 50.34 90 VAL A C 1
ATOM 701 O O . VAL A 1 90 ? -13.080 -4.981 -19.121 1.00 50.34 90 VAL A O 1
ATOM 704 N N . THR A 1 91 ? -12.695 -6.927 -20.149 1.00 47.28 91 THR A N 1
ATOM 705 C CA . THR A 1 91 ? -11.247 -6.955 -19.880 1.00 47.28 91 THR A CA 1
ATOM 706 C C . THR A 1 91 ? -10.504 -6.199 -20.981 1.00 47.28 91 THR A C 1
ATOM 708 O O . THR A 1 91 ? -9.785 -6.795 -21.778 1.00 47.28 91 THR A O 1
ATOM 711 N N . ASN A 1 92 ? -10.672 -4.877 -21.058 1.00 48.16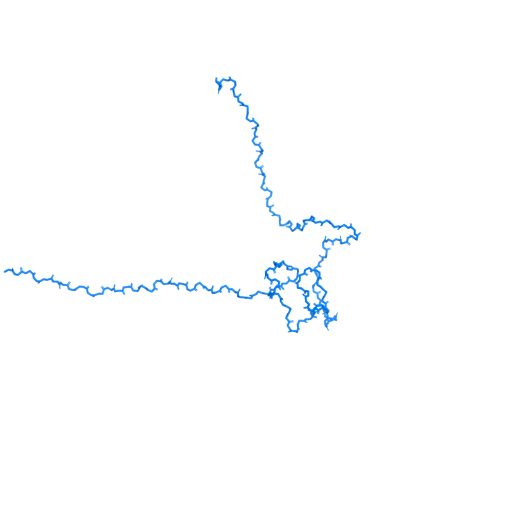 92 ASN A N 1
ATOM 712 C CA . ASN A 1 92 ? -9.779 -4.077 -21.895 1.00 48.16 92 ASN A CA 1
ATOM 713 C C . ASN A 1 92 ? -8.438 -3.922 -21.166 1.00 48.16 92 ASN A C 1
ATOM 715 O O . ASN A 1 92 ? -8.295 -3.076 -20.287 1.00 48.16 92 ASN A O 1
ATOM 719 N N . THR A 1 93 ? -7.428 -4.687 -21.567 1.00 46.62 93 THR A N 1
ATOM 720 C CA . THR A 1 93 ? -6.011 -4.457 -21.226 1.00 46.62 93 THR A CA 1
ATOM 721 C C . THR A 1 93 ? -5.418 -3.220 -21.928 1.00 46.62 93 THR A C 1
ATOM 723 O O . THR A 1 93 ? -4.213 -2.993 -21.891 1.00 46.62 93 THR A O 1
ATOM 726 N N . GLY A 1 94 ? -6.254 -2.368 -22.528 1.00 46.22 94 GLY A N 1
ATOM 727 C CA . GLY A 1 94 ? -5.853 -1.106 -23.139 1.00 46.22 94 GLY A CA 1
ATOM 728 C C . GLY A 1 94 ? -5.734 0.034 -22.127 1.00 46.22 94 GLY A C 1
ATOM 729 O O . GLY A 1 94 ? -6.731 0.455 -21.538 1.00 46.22 94 GLY A O 1
ATOM 730 N N . GLN A 1 95 ? -4.493 0.492 -21.958 1.00 38.31 95 GLN A N 1
ATOM 731 C CA . GLN A 1 95 ? -4.075 1.890 -21.802 1.00 38.31 95 GLN A CA 1
ATOM 732 C C . GLN A 1 95 ? -4.769 2.702 -20.696 1.00 38.31 95 GLN A C 1
ATOM 734 O O . GLN A 1 95 ? -5.800 3.341 -20.884 1.00 38.31 95 GLN A O 1
ATOM 739 N N . GLY A 1 96 ? -4.111 2.765 -19.536 1.00 45.41 96 GLY A N 1
ATOM 740 C CA . GLY A 1 96 ? -4.168 3.966 -18.712 1.00 45.41 96 GLY A CA 1
ATOM 741 C C . GLY A 1 96 ? -3.434 5.078 -19.452 1.00 45.41 96 GLY A C 1
ATOM 742 O O . GLY A 1 96 ? -2.217 5.187 -19.340 1.00 45.41 96 GLY A O 1
ATOM 743 N N . GLN A 1 97 ? -4.162 5.861 -20.241 1.00 37.16 97 GLN A N 1
ATOM 744 C CA . GLN A 1 97 ? -3.637 7.091 -20.806 1.00 37.16 97 GLN A CA 1
ATOM 745 C C . GLN A 1 97 ? -3.973 8.217 -19.828 1.00 37.16 97 GLN A C 1
ATOM 747 O O . GLN A 1 97 ? -5.001 8.879 -19.923 1.00 37.16 97 GLN A O 1
ATOM 752 N N . ALA A 1 98 ? -3.076 8.429 -18.864 1.00 45.75 98 ALA A N 1
ATOM 753 C CA . ALA A 1 98 ? -2.792 9.791 -18.454 1.00 45.75 98 ALA A CA 1
ATOM 754 C C . ALA A 1 98 ? -2.149 10.447 -19.679 1.00 45.75 98 ALA A C 1
ATOM 756 O O . ALA A 1 98 ? -0.942 10.349 -19.889 1.00 45.75 98 ALA A O 1
ATOM 757 N N . ALA A 1 99 ? -2.973 11.027 -20.550 1.00 38.09 99 ALA A N 1
ATOM 758 C CA . ALA A 1 99 ? -2.483 11.970 -21.533 1.00 38.09 99 ALA A CA 1
ATOM 759 C C . ALA A 1 99 ? -2.076 13.223 -20.752 1.00 38.09 99 ALA A C 1
ATOM 761 O O . ALA A 1 99 ? -2.832 14.182 -20.631 1.00 38.09 99 ALA A O 1
ATOM 762 N N . ALA A 1 100 ? -0.861 13.201 -20.197 1.00 44.25 100 ALA A N 1
ATOM 763 C CA . ALA A 1 100 ? -0.067 14.411 -20.233 1.00 44.25 100 ALA A CA 1
ATOM 764 C C . ALA A 1 100 ? -0.117 14.873 -21.691 1.00 44.25 100 ALA A C 1
ATOM 766 O O . ALA A 1 100 ? 0.195 14.090 -22.593 1.00 44.25 100 ALA A O 1
ATOM 767 N N . ALA A 1 101 ? -0.608 16.087 -21.921 1.00 43.53 101 ALA A N 1
ATOM 768 C CA . ALA A 1 101 ? -0.520 16.728 -23.217 1.00 43.53 101 ALA A CA 1
ATOM 769 C C . ALA A 1 101 ? 0.971 16.925 -23.524 1.00 43.53 101 ALA A C 1
ATOM 771 O O . ALA A 1 101 ? 1.552 17.966 -23.230 1.00 43.53 101 ALA A O 1
ATOM 772 N N . ALA A 1 102 ? 1.614 15.883 -24.049 1.00 49.44 102 ALA A N 1
ATOM 773 C CA . ALA A 1 102 ? 2.825 16.041 -24.819 1.00 49.44 102 ALA A CA 1
ATOM 774 C C . ALA A 1 102 ? 2.443 16.939 -26.004 1.00 49.44 102 ALA A C 1
ATOM 776 O O . ALA A 1 102 ? 1.392 16.696 -26.614 1.00 49.44 102 ALA A O 1
ATOM 777 N N . PRO A 1 103 ? 3.216 17.994 -26.317 1.00 49.50 103 PRO A N 1
ATOM 778 C CA . PRO A 1 103 ? 2.990 18.716 -27.555 1.00 49.50 103 PRO A CA 1
ATOM 779 C C . PRO A 1 103 ? 3.028 17.681 -28.676 1.00 49.50 103 PRO A C 1
ATOM 781 O O . PRO A 1 103 ? 3.912 16.823 -28.693 1.00 49.50 103 PRO A O 1
ATOM 784 N N . VAL A 1 104 ? 2.026 17.720 -29.551 1.00 58.47 104 VAL A N 1
ATOM 785 C CA . VAL A 1 104 ? 2.001 16.936 -30.782 1.00 58.47 104 VAL A CA 1
ATOM 786 C C . VAL A 1 104 ? 3.234 17.370 -31.567 1.00 58.47 104 VAL A C 1
ATOM 788 O O . VAL A 1 104 ? 3.219 18.395 -32.242 1.00 58.47 104 VAL A O 1
ATOM 791 N N . VAL A 1 105 ? 4.344 16.660 -31.376 1.00 64.75 105 VAL A N 1
ATOM 792 C CA . VAL A 1 105 ? 5.490 16.743 -32.269 1.00 64.75 105 VAL A CA 1
ATOM 793 C C . VAL A 1 105 ? 4.979 16.094 -33.537 1.00 64.75 105 VAL A C 1
ATOM 795 O O . VAL A 1 105 ? 4.799 14.881 -33.587 1.00 64.75 105 VAL A O 1
ATOM 798 N N . GLU A 1 106 ? 4.607 16.943 -34.486 1.00 66.25 106 GLU A N 1
ATOM 799 C CA . GLU A 1 106 ? 4.248 16.577 -35.846 1.00 66.25 106 GLU A CA 1
ATOM 800 C C . GLU A 1 106 ? 5.370 15.673 -36.371 1.00 66.25 106 GLU A C 1
ATOM 802 O O . GLU A 1 106 ? 6.498 16.129 -36.573 1.00 66.25 106 GLU A O 1
ATOM 807 N N . GLU A 1 107 ? 5.114 14.361 -36.445 1.00 75.75 107 GLU A N 1
ATOM 808 C CA . GLU A 1 107 ? 6.099 13.427 -36.983 1.00 75.75 107 GLU A CA 1
ATOM 809 C C . GLU A 1 107 ? 6.456 13.896 -38.399 1.00 75.75 107 GLU A C 1
ATOM 811 O O . GLU A 1 107 ? 5.547 14.211 -39.178 1.00 75.75 107 GLU A O 1
ATOM 816 N N . PRO A 1 108 ? 7.754 13.984 -38.746 1.00 79.75 108 PRO A N 1
ATOM 817 C CA . PRO A 1 108 ? 8.142 14.334 -40.101 1.00 79.75 108 PRO A CA 1
ATOM 818 C C . PRO A 1 108 ? 7.502 13.325 -41.054 1.00 79.75 108 PRO A C 1
ATOM 820 O O . PRO A 1 108 ? 7.545 12.119 -40.800 1.00 79.75 108 PRO A O 1
ATOM 823 N N . ALA A 1 109 ? 6.874 13.830 -42.119 1.00 79.56 109 ALA A N 1
ATOM 824 C CA . ALA A 1 109 ? 6.210 12.989 -43.105 1.00 79.56 109 ALA A CA 1
ATOM 825 C C . ALA A 1 109 ? 7.151 11.868 -43.568 1.00 79.56 109 ALA A C 1
ATOM 827 O O . ALA A 1 109 ? 8.354 12.093 -43.743 1.00 79.56 109 ALA A O 1
ATOM 828 N N . VAL A 1 110 ? 6.593 10.664 -43.736 1.00 83.12 110 VAL A N 1
ATOM 829 C CA . VAL A 1 110 ? 7.342 9.506 -44.237 1.00 83.12 110 VAL A CA 1
ATOM 830 C C . VAL A 1 110 ? 8.060 9.931 -45.524 1.00 83.12 110 VAL A C 1
ATOM 832 O O . VAL A 1 110 ? 7.404 10.524 -46.385 1.00 83.12 110 VAL A O 1
ATOM 835 N N . PRO A 1 111 ? 9.380 9.687 -45.651 1.00 83.19 111 PRO A N 1
ATOM 836 C CA . PRO A 1 111 ? 10.114 10.015 -46.864 1.00 83.19 111 PRO A CA 1
ATOM 837 C C . PRO A 1 111 ? 9.421 9.429 -48.093 1.00 83.19 111 PRO A C 1
ATOM 839 O O . PRO A 1 111 ? 8.888 8.320 -48.027 1.00 83.19 111 PRO A O 1
ATOM 842 N N . GLU A 1 112 ? 9.435 10.170 -49.200 1.00 83.56 112 GLU A N 1
ATOM 843 C CA . GLU A 1 112 ? 8.931 9.656 -50.474 1.00 83.56 112 GLU A CA 1
ATOM 844 C C . GLU A 1 112 ? 9.671 8.362 -50.850 1.00 83.56 112 GLU A C 1
ATOM 846 O O . GLU A 1 112 ? 10.855 8.192 -50.533 1.00 83.56 112 GLU A O 1
ATOM 851 N N . GLU A 1 113 ? 8.959 7.426 -51.487 1.00 82.25 113 GLU A N 1
ATOM 852 C CA . GLU A 1 113 ? 9.582 6.198 -51.977 1.00 82.25 113 GLU A CA 1
ATOM 853 C C . GLU A 1 113 ? 10.724 6.553 -52.935 1.00 82.25 113 GLU A C 1
ATOM 855 O O . GLU A 1 113 ? 10.589 7.408 -53.808 1.00 82.25 113 GLU A O 1
ATOM 860 N N . PHE A 1 114 ? 11.875 5.906 -52.742 1.00 82.56 114 PHE A N 1
ATOM 861 C CA . PHE A 1 114 ? 13.056 6.163 -53.552 1.00 82.56 114 PHE A CA 1
ATOM 862 C C . PHE A 1 114 ? 12.839 5.633 -54.973 1.00 82.56 114 PHE A C 1
ATOM 864 O O . PHE A 1 114 ? 12.904 4.425 -55.211 1.00 82.56 114 PHE A O 1
ATOM 871 N N . GLU A 1 115 ? 12.601 6.539 -55.920 1.00 83.62 115 GLU A N 1
ATOM 872 C CA . GLU A 1 115 ? 12.692 6.232 -57.343 1.00 83.62 115 GLU A CA 1
ATOM 873 C C . GLU A 1 115 ? 14.168 6.186 -57.746 1.00 83.62 115 GLU A C 1
ATOM 875 O O . GLU A 1 115 ? 14.893 7.177 -57.664 1.00 83.62 115 GLU A O 1
ATOM 880 N N . MET A 1 116 ? 14.629 5.011 -58.173 1.00 80.69 116 MET A N 1
ATOM 881 C CA . MET A 1 116 ? 15.959 4.861 -58.752 1.00 80.69 116 MET A CA 1
ATOM 882 C C . MET A 1 116 ? 15.939 5.482 -60.154 1.00 80.69 116 MET A C 1
ATOM 884 O O . MET A 1 116 ? 15.186 5.014 -61.011 1.00 80.69 116 MET A O 1
ATOM 888 N N . ASP A 1 117 ? 16.734 6.534 -60.383 1.00 80.38 117 ASP A N 1
ATOM 889 C CA . ASP A 1 117 ? 16.867 7.135 -61.714 1.00 80.38 117 ASP A CA 1
ATOM 890 C C . ASP A 1 117 ? 17.348 6.041 -62.684 1.00 80.38 117 ASP A C 1
ATOM 892 O O . ASP A 1 117 ? 18.366 5.392 -62.425 1.00 80.38 117 ASP A O 1
ATOM 896 N N . PRO A 1 118 ? 16.640 5.784 -63.798 1.00 77.06 118 PRO A N 1
ATOM 897 C CA . PRO A 1 118 ? 17.061 4.787 -64.777 1.00 77.06 118 PRO A CA 1
ATOM 898 C C . PRO A 1 118 ? 18.417 5.098 -65.438 1.00 77.06 118 PRO A C 1
ATOM 900 O O . PRO A 1 118 ? 18.923 4.253 -66.174 1.00 77.06 118 PRO A O 1
ATOM 903 N N . ASN A 1 119 ? 19.008 6.274 -65.200 1.00 73.62 119 ASN A N 1
ATOM 904 C CA . ASN A 1 119 ? 20.370 6.623 -65.608 1.00 73.62 119 ASN A CA 1
ATOM 905 C C . ASN A 1 119 ? 21.440 6.383 -64.522 1.00 73.62 119 ASN A C 1
ATOM 907 O O . ASN A 1 119 ? 22.615 6.607 -64.803 1.00 73.62 119 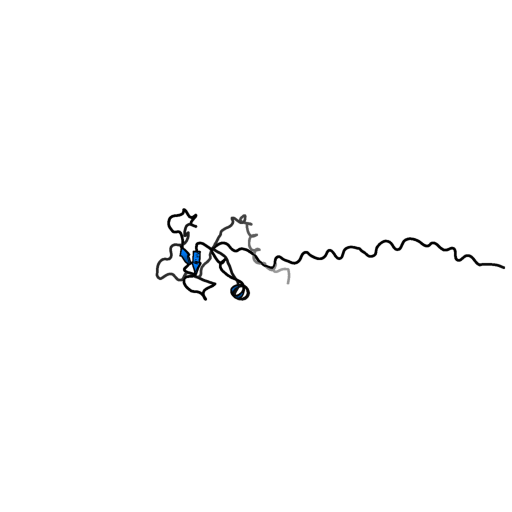ASN A O 1
ATOM 911 N N . ASP A 1 120 ? 21.063 5.924 -63.322 1.00 75.00 120 ASP A N 1
ATOM 912 C CA . ASP A 1 120 ? 21.973 5.576 -62.212 1.00 75.00 120 ASP A CA 1
ATOM 913 C C . ASP A 1 120 ? 22.299 4.059 -62.146 1.00 75.00 120 ASP A C 1
ATOM 915 O O . ASP A 1 120 ? 22.676 3.532 -61.093 1.00 75.00 120 ASP A O 1
ATOM 919 N N . VAL A 1 121 ? 22.190 3.343 -63.281 1.00 60.47 121 VAL A N 1
ATOM 920 C CA . VAL A 1 121 ? 22.672 1.954 -63.483 1.00 60.47 121 VAL A CA 1
ATOM 921 C C . VAL A 1 121 ? 23.746 1.897 -64.563 1.00 60.47 121 VAL A C 1
ATOM 923 O O . VAL A 1 121 ? 23.496 2.409 -65.677 1.00 60.47 121 VAL A O 1
#

pLDDT: mean 72.19, std 19.0, range [37.16, 93.44]